Protein 5KB1 (pdb70)

Secondary structure (DSSP, 8-state):
-HHHHHHHHHHHHHHHHHHHHHHHHHHHHHHHHHT-

Sequence (36 aa):
EWEALEKKLAALESKCCQALEKKLQALEKKHEALEHG

Radius of gyration: 15.89 Å; Cα contacts (8 Å, |Δi|>4): 0; chains: 1; bounding box: 6×17×53 Å

Structure (mmCIF, N/CA/C/O backbone):
data_5KB1
#
_entry.id   5KB1
#
_cell.length_a   38.048
_cell.length_b   38.048
_cell.length_c   143.651
_cell.angle_alpha   90.000
_cell.angle_beta   90.000
_cell.angle_gamma   120.000
#
_symmetry.sp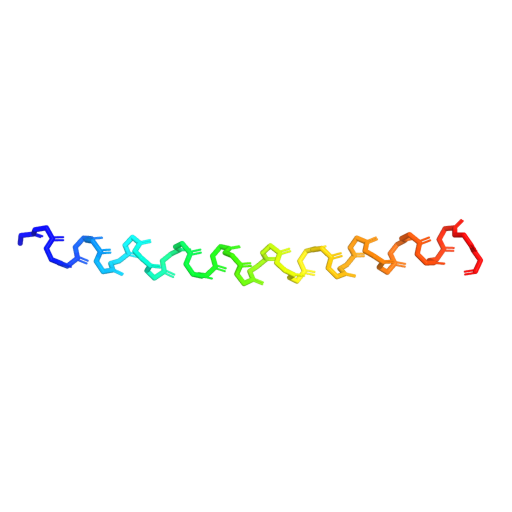ace_group_name_H-M   'H 3 2'
#
loop_
_entity.id
_entity.type
_entity.pdbx_description
1 polymer 'Hg(II)Zn(II)(GRAND Coil Ser-L16CL30H)3+'
2 non-polymer 'ZINC ION'
3 non-polymer 'MERCURY (II) ION'
4 non-polymer 'CHLORIDE ION'
5 water water
#
loop_
_atom_site.group_PDB
_atom_site.id
_atom_site.type_symbol
_atom_site.label_atom_id
_atom_site.label_alt_id
_atom_site.label_comp_id
_atom_site.label_asym_id
_atom_site.label_entity_id
_atom_site.label_seq_id
_atom_site.pdbx_PDB_ins_code
_atom_site.Cartn_x
_atom_site.Cartn_y
_atom_site.Cartn_z
_atom_site.occupancy
_atom_site.B_iso_or_equiv
_atom_site.auth_seq_id
_atom_site.auth_comp_id
_atom_site.auth_asym_id
_atom_site.auth_atom_id
_atom_site.pdbx_PDB_model_num
ATOM 1 N N . GLU A 1 1 ? 15.376 -4.745 15.050 1.00 82.93 1 GLU A N 1
ATOM 2 C CA . GLU A 1 1 ? 15.237 -6.199 15.147 1.00 82.64 1 GLU A CA 1
ATOM 3 C C . GLU A 1 1 ? 15.197 -6.876 13.767 1.00 85.76 1 GLU A C 1
ATOM 4 O O . GLU A 1 1 ? 15.639 -6.281 12.780 1.00 86.42 1 GLU A O 1
ATOM 10 N N . TRP A 1 2 ? 14.686 -8.119 13.708 1.00 80.46 2 TRP A N 1
ATOM 11 C CA . TRP A 1 2 ? 14.567 -8.899 12.481 1.00 79.38 2 TRP A CA 1
ATOM 12 C C . TRP A 1 2 ? 13.492 -8.372 11.523 1.00 79.83 2 TRP A C 1
ATOM 13 O O . TRP A 1 2 ? 13.587 -8.658 10.336 1.00 79.36 2 TRP A O 1
ATOM 20 N N . GLU A 1 3 ? 12.480 -7.614 12.019 1.00 73.96 3 GLU A N 1
ATOM 21 C CA . GLU A 1 3 ? 11.383 -7.075 11.195 1.00 72.81 3 GLU A CA 1
ATOM 22 C C . GLU A 1 3 ? 11.868 -6.278 9.967 1.00 73.17 3 GLU A C 1
ATOM 23 O O . GLU A 1 3 ? 11.396 -6.537 8.859 1.00 72.05 3 GLU A O 1
ATOM 29 N N . AL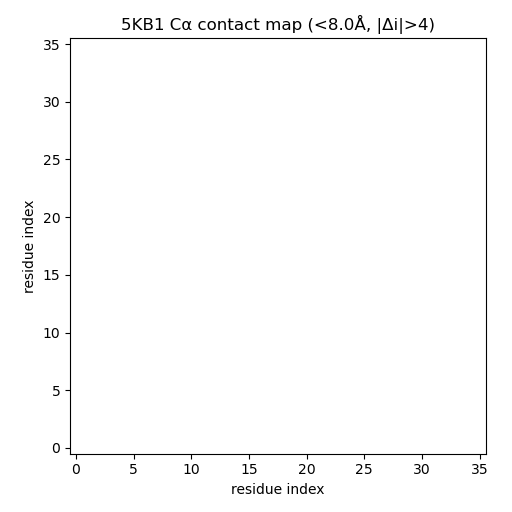A A 1 4 ? 12.813 -5.340 10.166 1.00 67.09 4 ALA A N 1
ATOM 30 C CA . ALA A 1 4 ? 13.377 -4.530 9.082 1.00 65.89 4 ALA A CA 1
ATOM 31 C C . ALA A 1 4 ? 14.151 -5.410 8.087 1.00 65.92 4 ALA A C 1
ATOM 32 O O . ALA A 1 4 ? 13.974 -5.261 6.880 1.00 64.41 4 ALA A O 1
ATOM 34 N N . LEU A 1 5 ? 14.960 -6.351 8.613 1.00 61.15 5 LEU A N 1
ATOM 35 C CA . LEU A 1 5 ? 15.780 -7.307 7.870 1.00 60.91 5 LEU A CA 1
ATOM 36 C C . LEU A 1 5 ? 14.954 -8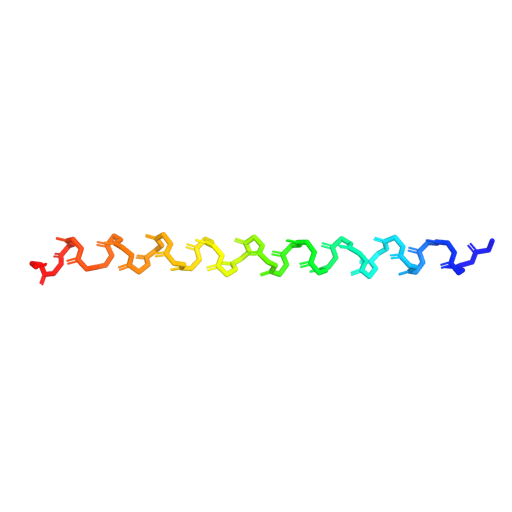.264 7.015 1.00 62.64 5 LEU A C 1
ATOM 37 O O . LEU A 1 5 ? 15.272 -8.451 5.835 1.00 60.55 5 LEU A O 1
ATOM 42 N N . GLU A 1 6 ? 13.901 -8.868 7.615 1.00 58.07 6 GLU A N 1
ATOM 43 C CA . GLU A 1 6 ? 12.981 -9.794 6.955 1.00 56.63 6 GLU A CA 1
ATOM 44 C C . GLU A 1 6 ? 12.222 -9.089 5.834 1.00 57.33 6 GLU A C 1
ATOM 45 O O . GLU A 1 6 ? 12.032 -9.679 4.778 1.00 56.32 6 GLU A O 1
ATOM 51 N N . LYS A 1 7 ? 11.811 -7.830 6.048 1.00 51.93 7 LYS A N 1
ATOM 52 C CA . LYS A 1 7 ? 11.105 -7.077 5.017 1.00 52.03 7 LYS A CA 1
ATOM 53 C C . LYS A 1 7 ? 12.061 -6.708 3.861 1.00 55.12 7 LYS A C 1
ATOM 54 O O . LYS A 1 7 ? 11.645 -6.717 2.698 1.00 54.66 7 LYS A O 1
ATOM 56 N N . LYS A 1 8 ? 13.344 -6.428 4.184 1.00 51.04 8 LYS A N 1
ATOM 57 C CA . LYS A 1 8 ? 14.366 -6.102 3.181 1.00 51.03 8 LYS A CA 1
ATOM 58 C C . LYS A 1 8 ? 14.650 -7.338 2.324 1.00 52.48 8 LYS A C 1
ATOM 59 O O . LYS A 1 8 ? 14.723 -7.235 1.097 1.00 50.85 8 LYS A O 1
ATOM 65 N N . LEU A 1 9 ? 14.737 -8.512 2.982 1.00 47.96 9 LEU A N 1
ATOM 66 C CA . LEU A 1 9 ? 14.977 -9.802 2.353 1.00 47.95 9 LEU A CA 1
ATOM 67 C C . LEU A 1 9 ? 13.793 -10.216 1.474 1.00 49.77 9 LEU A C 1
ATOM 68 O O . LEU A 1 9 ? 14.012 -10.692 0.353 1.00 49.70 9 LEU A O 1
ATOM 73 N N . ALA A 1 10 ? 12.558 -9.955 1.922 1.00 44.79 10 ALA A N 1
ATOM 74 C CA . ALA A 1 10 ? 11.354 -10.267 1.146 1.00 44.50 10 ALA A CA 1
ATOM 75 C C . ALA A 1 10 ? 11.281 -9.388 -0.111 1.00 47.57 10 ALA A C 1
ATOM 76 O O . ALA A 1 10 ? 10.929 -9.890 -1.182 1.00 46.60 10 ALA A O 1
ATOM 78 N N . ALA A 1 11 ? 11.650 -8.091 0.016 1.00 44.44 11 ALA A N 1
ATOM 79 C CA . ALA A 1 11 ? 11.674 -7.126 -1.097 1.00 44.53 11 ALA A CA 1
ATOM 80 C C . ALA A 1 11 ? 12.731 -7.500 -2.160 1.00 47.91 11 ALA A C 1
ATOM 81 O O . ALA A 1 11 ? 12.477 -7.341 -3.354 1.00 49.04 11 ALA A O 1
ATOM 83 N N . LEU A 1 12 ? 13.889 -8.004 -1.737 1.00 42.72 12 LEU A N 1
ATOM 84 C CA . LEU A 1 12 ? 14.956 -8.422 -2.662 1.00 41.82 12 LEU A CA 1
ATOM 85 C C . LEU A 1 12 ? 14.577 -9.723 -3.421 1.00 40.78 12 LEU A C 1
ATOM 86 O O . LEU A 1 12 ? 14.812 -9.817 -4.626 1.00 38.93 12 LEU A O 1
ATOM 91 N N . GLU A 1 13 ? 13.936 -10.669 -2.727 1.00 35.66 13 GLU A N 1
ATOM 92 C CA . GLU A 1 13 ? 13.403 -11.918 -3.273 1.00 36.98 13 GLU A CA 1
ATOM 93 C C . GLU A 1 13 ? 12.37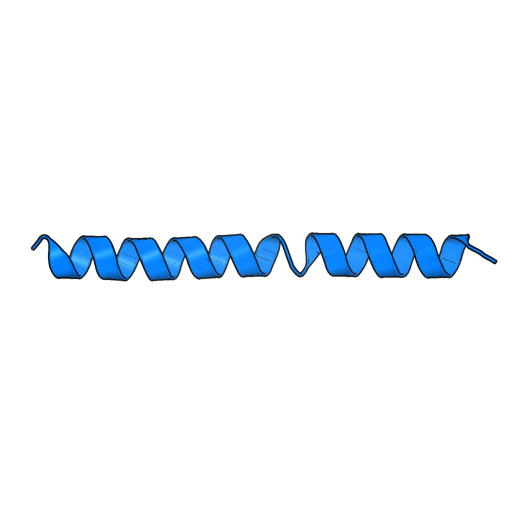7 -11.606 -4.392 1.00 42.34 13 GLU A C 1
ATOM 94 O O . GLU A 1 13 ? 12.434 -12.214 -5.470 1.00 39.76 13 GLU A O 1
ATOM 100 N N . SER A 1 14 ? 11.454 -10.630 -4.139 1.00 40.81 14 SER A N 1
ATOM 101 C CA . SER A 1 14 ? 10.451 -10.211 -5.127 1.00 41.22 14 SER A CA 1
ATOM 102 C C . SER A 1 14 ? 11.122 -9.534 -6.325 1.00 43.14 14 SER A C 1
ATOM 103 O O . SER A 1 14 ? 10.757 -9.830 -7.450 1.00 42.91 14 SER A O 1
ATOM 106 N N . LYS A 1 15 ? 12.119 -8.666 -6.086 1.00 38.87 15 LYS A N 1
ATOM 107 C CA . LYS A 1 15 ? 12.891 -8.017 -7.158 1.00 38.47 15 LYS A CA 1
ATOM 108 C C . LYS A 1 15 ? 13.628 -9.071 -8.021 1.00 40.80 15 LYS A C 1
ATOM 109 O O . LYS A 1 15 ? 13.568 -8.964 -9.246 1.00 40.54 15 LYS A O 1
ATOM 115 N N . CYS A 1 16 ? 14.313 -10.054 -7.379 1.00 35.36 16 CYS A N 1
ATOM 116 C CA A CYS A 1 16 ? 15.060 -11.118 -8.066 0.34 35.77 16 CYS A CA 1
ATOM 117 C CA B CYS A 1 16 ? 15.066 -11.114 -8.067 0.54 36.28 16 CYS A CA 1
ATOM 118 C C . CYS A 1 16 ? 14.124 -11.972 -8.931 1.00 39.41 16 CYS A C 1
ATOM 119 O O . CYS A 1 16 ? 14.453 -12.282 -10.084 1.00 38.25 16 CYS A O 1
ATOM 124 N N . GLN A 1 17 ? 12.923 -12.289 -8.397 1.00 35.11 17 GLN A N 1
ATOM 125 C CA . GLN A 1 17 ? 11.877 -13.056 -9.082 1.00 35.29 17 GLN A CA 1
ATOM 126 C C . GLN A 1 17 ? 11.363 -12.301 -10.323 1.00 37.48 17 GLN A C 1
ATOM 127 O O . GLN A 1 17 ? 11.166 -12.915 -11.373 1.00 35.30 17 GLN A O 1
ATOM 130 N N . ALA A 1 18 ? 11.149 -10.978 -10.202 1.00 34.72 18 ALA A N 1
ATOM 131 C CA . ALA A 1 18 ? 10.664 -10.149 -11.316 1.00 35.69 18 ALA A CA 1
ATOM 132 C C . ALA A 1 18 ? 11.763 -10.051 -12.412 1.00 39.31 18 ALA A C 1
ATOM 133 O O . ALA A 1 18 ? 11.438 -10.045 -13.604 1.00 39.35 18 ALA A O 1
ATOM 135 N N . LEU A 1 19 ? 13.046 -10.015 -12.007 1.00 35.18 19 LEU A N 1
ATOM 136 C CA . LEU A 1 19 ? 14.196 -9.988 -12.954 1.00 36.21 19 LEU A CA 1
ATOM 137 C C . LEU A 1 19 ? 14.318 -11.326 -13.670 1.00 37.66 19 LEU A C 1
ATOM 138 O O . LEU A 1 19 ? 14.609 -11.372 -14.867 1.00 37.88 19 LEU A O 1
ATOM 143 N N . GLU A 1 20 ? 14.083 -12.419 -12.933 1.00 33.61 20 GLU A N 1
ATOM 144 C CA . GLU A 1 20 ? 14.120 -13.756 -13.511 1.00 33.91 20 GLU A CA 1
ATOM 145 C C . GLU A 1 20 ? 13.068 -13.883 -14.625 1.00 36.21 20 GLU A C 1
ATOM 146 O O . GLU A 1 20 ? 13.407 -14.379 -15.703 1.00 35.05 20 GLU A O 1
ATOM 152 N 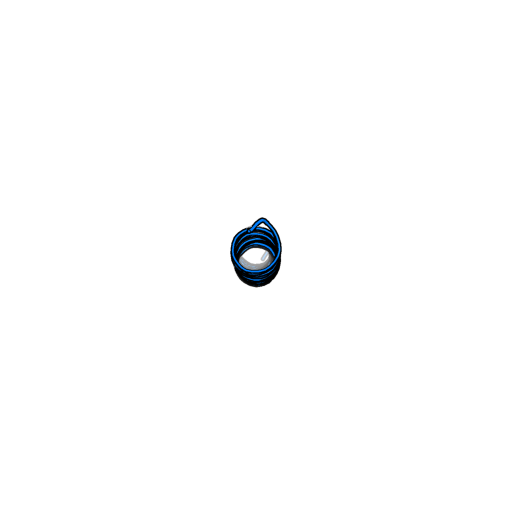N . LYS A 1 21 ? 11.811 -13.417 -14.380 1.00 31.87 21 LYS A N 1
ATOM 153 C CA . LYS A 1 21 ? 10.756 -13.469 -15.404 1.00 31.89 21 LYS A CA 1
ATOM 154 C C . LYS A 1 21 ? 11.154 -12.711 -16.663 1.00 35.60 21 LYS A C 1
ATOM 155 O O . LYS A 1 21 ? 10.896 -13.191 -17.767 1.00 36.32 21 LYS A O 1
ATOM 161 N N . LYS A 1 22 ? 11.779 -11.527 -16.506 1.00 30.61 22 LYS A N 1
ATOM 162 C CA . LYS A 1 22 ? 12.256 -10.727 -17.647 1.00 31.17 22 LYS A CA 1
ATOM 163 C C . LYS A 1 22 ? 13.382 -11.466 -18.374 1.00 35.12 22 LYS A C 1
ATOM 164 O O . LYS A 1 22 ? 13.428 -11.438 -19.618 1.00 32.54 22 LYS A O 1
ATOM 170 N N . LEU A 1 23 ? 14.287 -12.139 -17.598 1.00 32.01 23 LEU A N 1
ATOM 171 C CA . LEU A 1 23 ? 15.379 -12.931 -18.199 1.00 32.34 23 LEU A CA 1
ATOM 172 C C . LEU A 1 23 ? 14.796 -14.135 -18.971 1.00 32.82 23 LEU A C 1
ATOM 173 O O . LEU A 1 23 ? 15.246 -14.403 -20.077 1.00 32.00 23 LEU A O 1
ATOM 178 N N . GLN A 1 24 ? 13.763 -14.830 -18.428 1.00 30.07 24 GLN A N 1
ATOM 179 C CA . GLN A 1 24 ? 13.112 -15.931 -19.168 1.00 30.99 24 GLN A CA 1
ATOM 180 C C . GLN A 1 24 ? 12.464 -15.427 -20.465 1.00 34.53 24 GLN A C 1
ATOM 181 O O . GLN A 1 24 ? 12.540 -16.114 -21.486 1.00 34.02 24 GLN A O 1
ATOM 187 N N . ALA A 1 25 ? 11.873 -14.207 -20.457 1.00 29.48 25 ALA A N 1
ATOM 188 C CA . ALA A 1 25 ? 11.282 -13.674 -21.695 1.00 29.35 25 ALA A CA 1
ATOM 189 C C . ALA A 1 25 ? 12.347 -13.385 -22.764 1.00 32.75 25 ALA A C 1
ATOM 190 O O . ALA A 1 25 ? 12.084 -13.613 -23.948 1.00 32.28 25 ALA A O 1
ATOM 192 N N . LEU A 1 26 ? 13.554 -12.920 -22.360 1.00 28.43 26 LEU A N 1
ATOM 193 C CA . LEU A 1 26 ? 14.681 -12.695 -23.304 1.00 28.43 26 LEU A CA 1
ATOM 194 C C . LEU A 1 26 ? 15.172 -14.043 -23.869 1.00 32.17 26 LEU A C 1
ATOM 195 O O . LEU A 1 26 ? 15.466 -14.162 -25.069 1.00 32.18 26 LEU A O 1
ATOM 200 N N . GLU A 1 27 ? 15.222 -15.063 -23.009 1.00 29.27 27 GLU A N 1
ATOM 201 C CA . GLU A 1 27 ? 15.612 -16.429 -23.419 1.00 29.14 27 GLU A CA 1
ATOM 202 C C . GLU A 1 27 ? 14.634 -16.964 -24.456 1.00 34.29 27 GLU A C 1
ATOM 203 O O . GLU A 1 27 ? 15.064 -17.494 -25.485 1.00 35.67 27 GLU A O 1
ATOM 209 N N . LYS A 1 28 ? 13.320 -16.751 -24.238 1.00 32.60 28 LYS A N 1
ATOM 210 C CA . LYS A 1 28 ? 12.282 -17.159 -25.207 1.00 32.43 28 LYS A CA 1
ATOM 211 C C . LYS A 1 28 ? 12.413 -16.426 -26.528 1.00 35.16 28 LYS A C 1
ATOM 212 O O . LYS A 1 28 ? 12.176 -17.042 -27.566 1.00 34.29 28 LYS A O 1
ATOM 218 N N . LYS A 1 29 ? 12.815 -15.113 -26.518 1.00 32.38 29 LYS A N 1
ATOM 219 C CA . LYS A 1 29 ? 13.033 -14.377 -27.784 1.00 31.66 29 LYS A CA 1
ATOM 220 C C . LYS A 1 29 ? 14.161 -15.016 -28.586 1.00 34.18 29 LYS A C 1
ATOM 221 O O . LYS A 1 29 ? 14.037 -15.160 -29.801 1.00 35.11 29 LYS A O 1
ATOM 227 N N . HIS A 1 30 ? 15.280 -15.393 -27.925 1.00 29.84 30 HIS A N 1
ATOM 228 C CA . HIS A 1 30 ? 16.379 -16.061 -28.641 1.00 29.36 30 HIS A CA 1
ATOM 229 C C . HIS A 1 30 ? 15.954 -17.403 -29.188 1.00 32.69 30 HIS A C 1
ATOM 230 O O . HIS A 1 30 ? 16.295 -17.717 -30.319 1.00 33.18 30 HIS A O 1
ATOM 237 N N . GLU A 1 31 ? 15.199 -18.196 -28.411 1.00 29.98 31 GLU A N 1
ATOM 238 C CA . GLU A 1 31 ? 14.687 -19.485 -28.896 1.00 29.24 31 GLU A CA 1
ATOM 239 C C . GLU A 1 31 ? 13.836 -19.308 -30.160 1.00 37.68 31 GLU A C 1
ATOM 240 O O . GLU A 1 31 ? 14.034 -20.040 -31.145 1.00 36.95 31 GLU A O 1
ATOM 246 N N . ALA A 1 32 ? 12.938 -18.284 -30.160 1.00 35.67 32 ALA A N 1
ATOM 247 C CA . ALA A 1 32 ? 12.082 -17.972 -31.310 1.00 35.97 32 ALA A CA 1
ATOM 248 C C . ALA A 1 32 ? 12.919 -17.506 -32.503 1.00 42.42 32 ALA A C 1
ATOM 249 O O . ALA A 1 32 ? 12.630 -17.951 -33.600 1.00 43.33 32 ALA A O 1
ATOM 251 N N . LEU A 1 33 ? 14.011 -16.719 -32.305 1.00 40.82 33 LEU A N 1
ATOM 252 C CA . LEU A 1 33 ? 14.893 -16.327 -33.430 1.00 42.86 33 LEU A CA 1
ATOM 253 C C . LEU A 1 33 ? 15.664 -17.524 -33.984 1.00 46.52 33 LEU A C 1
ATOM 254 O O . LEU A 1 33 ? 15.860 -17.610 -35.198 1.00 45.62 33 LEU A O 1
ATOM 259 N N . GLU A 1 34 ? 16.153 -18.420 -33.086 1.00 41.73 34 GLU A N 1
ATOM 260 C CA . GLU A 1 34 ? 16.951 -19.592 -33.477 1.00 40.97 34 GLU A CA 1
ATOM 261 C C . GLU A 1 34 ? 16.176 -20.698 -34.213 1.00 43.76 34 GLU A C 1
ATOM 26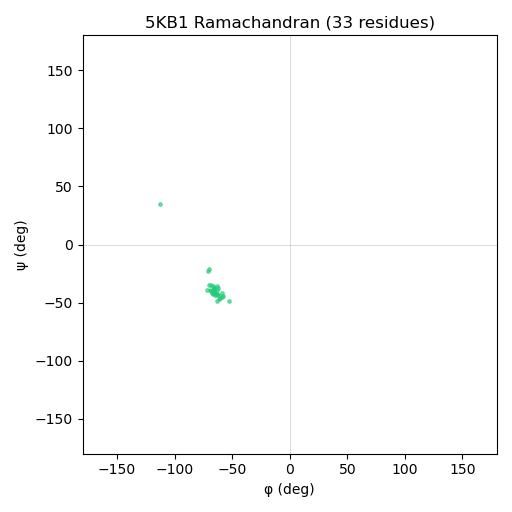2 O O . GLU A 1 34 ? 16.814 -21.503 -34.882 1.00 46.80 34 GLU A O 1
ATOM 268 N N . HIS A 1 35 ? 14.840 -20.749 -34.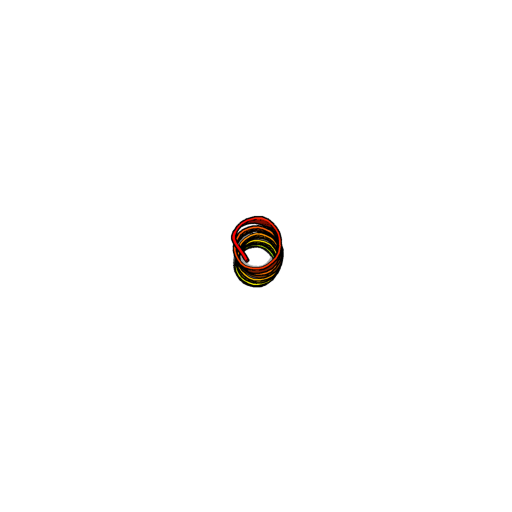081 1.00 39.11 35 HIS A N 1
ATOM 269 C CA . HIS A 1 35 ? 14.008 -21.760 -34.756 1.00 39.08 35 HIS A CA 1
ATOM 270 C C . HIS A 1 35 ? 13.076 -21.161 -35.843 1.00 46.83 35 HIS A C 1
ATOM 271 O O . HIS A 1 35 ? 11.967 -21.657 -36.066 1.00 46.84 35 HIS A O 1
ATOM 278 N N . GLY A 1 36 ? 13.567 -20.131 -36.529 1.00 45.78 36 GLY A N 1
ATOM 279 C CA . GLY A 1 36 ? 12.856 -19.452 -37.614 1.00 78.10 36 GLY A CA 1
ATOM 280 C C . GLY A 1 36 ? 11.669 -18.627 -37.171 1.00 103.66 36 GLY A C 1
ATOM 281 O O . GLY A 1 36 ? 11.710 -18.002 -36.114 1.00 66.33 36 GLY A O 1
#

Solvent-accessible surface area: 3794 Å² total; per-residue (Å²): 182,133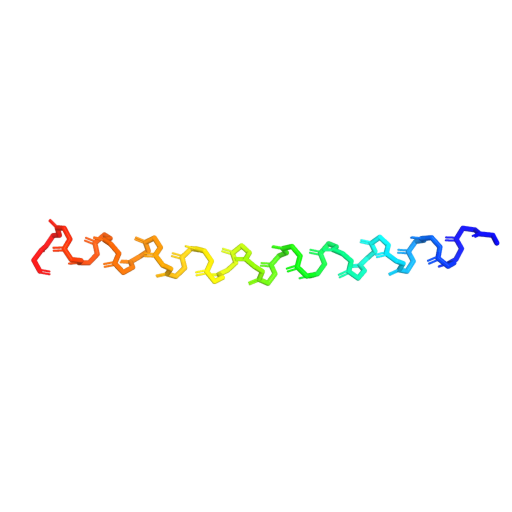,131,72,123,123,64,159,110,53,63,111,111,75,125,80,60,54,102,97,137,144,99,78,54,107,98,148,132,104,92,65,139,119,150,99

B-factor: mean 48.08, std 16.73, range [26.61, 103.96]

Foldseek 3Di:
DCPVVVVVVVVVVVVVVVVVVVVVVVVVVVVVVVVD